Protein AF-A0A3C1RL26-F1 (afdb_monomer)

Sequence (50 aa):
AAIVDVNDLKAVKILAATSGLSTALIEQALRSNPAGNADEQTPLVLIRPL

Secondary structure (DSSP, 8-state):
-EEEEE-TTS-EEEEEE-TT--HHHHHHHHTT-TT--SSS-S--------

Foldseek 3Di:
DWDWDADQVQDIGTPDDDPPDDPVQVSVVCSRVVVDPDPNPDDDDDRDDD

pLDDT: mean 91.25, std 6.73, range [61.44, 96.69]

Mean predicted aligned error: 3.35 Å

Solvent-accessible surface area (backbone atoms only — not comparable to full-atom values): 3409 Å² total; per-residue (Å²): 109,69,46,69,52,64,37,85,85,47,49,64,45,78,78,46,66,48,88,90,64,65,60,69,58,53,44,66,71,41,30,75,30,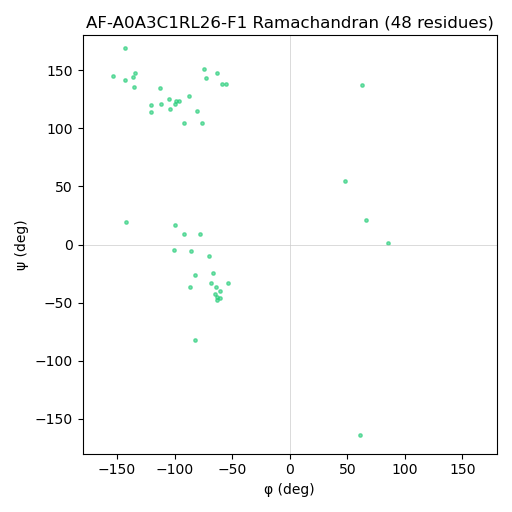80,81,54,62,78,95,67,50,88,72,89,86,85,87,78,86,130

Radius of gyration: 10.5 Å; Cα contacts (8 Å, |Δi|>4): 51; chains: 1; bounding box: 21×24×31 Å

Structure (mmCIF, N/CA/C/O backbone):
data_AF-A0A3C1RL26-F1
#
_entry.id   AF-A0A3C1RL26-F1
#
loop_
_atom_site.group_PDB
_atom_site.id
_atom_site.type_symbol
_atom_site.label_atom_id
_atom_site.label_alt_id
_atom_site.label_comp_id
_atom_site.label_asym_id
_atom_site.label_entity_id
_atom_site.label_seq_id
_atom_site.pdbx_PDB_ins_code
_atom_site.Cartn_x
_atom_site.Cartn_y
_atom_site.Cartn_z
_atom_site.occupancy
_atom_site.B_iso_or_equiv
_atom_site.auth_seq_id
_atom_site.auth_comp_id
_atom_site.auth_asym_id
_atom_site.auth_atom_id
_atom_site.pdbx_PDB_model_num
ATOM 1 N N . ALA A 1 1 ? -8.810 1.205 6.441 1.00 93.31 1 ALA A N 1
ATOM 2 C CA . ALA A 1 1 ? -8.153 1.326 5.124 1.00 93.31 1 ALA A CA 1
ATOM 3 C C . ALA A 1 1 ? -6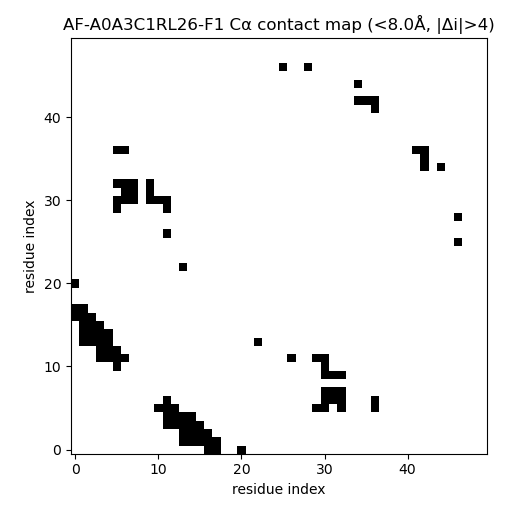.918 2.215 5.246 1.00 93.31 1 ALA A C 1
ATOM 5 O O . ALA A 1 1 ? -6.814 2.956 6.221 1.00 93.31 1 ALA A O 1
ATOM 6 N N . ALA A 1 2 ? -5.994 2.143 4.293 1.00 96.44 2 ALA A N 1
ATOM 7 C CA . ALA A 1 2 ? -4.833 3.023 4.236 1.00 96.44 2 ALA A CA 1
ATOM 8 C C . ALA A 1 2 ? -4.645 3.546 2.810 1.00 96.44 2 ALA A C 1
ATOM 10 O O . ALA A 1 2 ? -4.967 2.844 1.854 1.00 96.44 2 ALA A O 1
ATOM 11 N N . ILE A 1 3 ? -4.142 4.772 2.694 1.00 95.88 3 ILE A N 1
ATOM 12 C CA . ILE A 1 3 ? -3.676 5.366 1.442 1.00 95.88 3 ILE A CA 1
ATOM 13 C C . ILE A 1 3 ? -2.156 5.349 1.507 1.00 95.88 3 ILE A C 1
ATOM 15 O O . ILE A 1 3 ? -1.564 5.844 2.472 1.00 95.88 3 ILE A O 1
ATOM 19 N N . VAL A 1 4 ? -1.535 4.749 0.500 1.00 94.56 4 VAL A N 1
ATOM 20 C CA . VAL A 1 4 ? -0.107 4.450 0.497 1.00 94.56 4 VAL A CA 1
ATOM 21 C C . VAL A 1 4 ? 0.472 4.842 -0.853 1.00 94.56 4 VAL A C 1
ATOM 23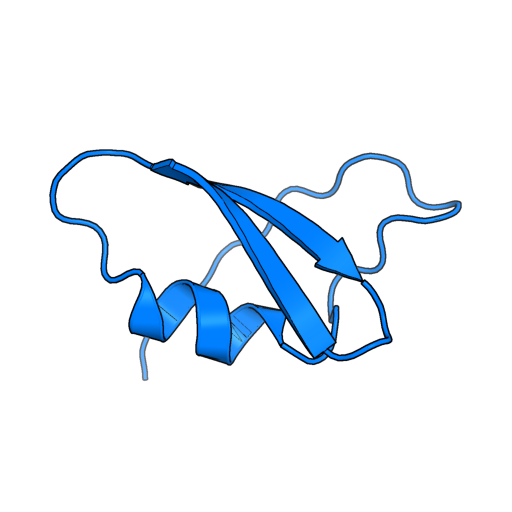 O O . VAL A 1 4 ? -0.129 4.561 -1.885 1.00 94.56 4 VAL A O 1
ATOM 26 N N . ASP A 1 5 ? 1.624 5.494 -0.820 1.00 93.31 5 ASP A N 1
ATOM 27 C CA . ASP A 1 5 ? 2.469 5.753 -1.979 1.00 93.31 5 ASP A CA 1
ATOM 28 C C . ASP A 1 5 ? 3.591 4.708 -1.999 1.00 93.31 5 ASP A C 1
ATOM 30 O O . ASP A 1 5 ? 4.290 4.511 -1.000 1.00 93.31 5 ASP A O 1
ATOM 34 N N . VAL A 1 6 ? 3.699 3.973 -3.102 1.00 93.44 6 VAL A N 1
ATOM 35 C CA . VAL A 1 6 ? 4.579 2.811 -3.255 1.00 93.44 6 VAL A CA 1
ATOM 36 C C . VAL A 1 6 ? 5.269 2.899 -4.606 1.00 93.44 6 VAL A C 1
ATOM 38 O O . VAL A 1 6 ? 4.673 3.347 -5.581 1.00 93.44 6 VAL A O 1
ATOM 41 N N . ASN A 1 7 ? 6.529 2.473 -4.662 1.00 90.81 7 ASN A N 1
ATOM 42 C CA . ASN A 1 7 ? 7.287 2.406 -5.904 1.00 90.81 7 ASN A CA 1
ATO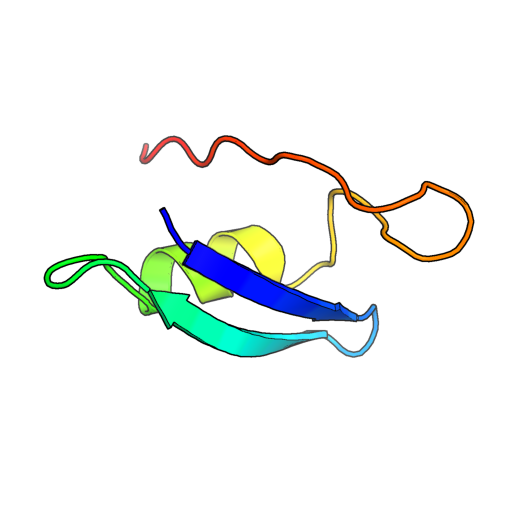M 43 C C . ASN A 1 7 ? 8.220 1.188 -5.949 1.00 90.81 7 ASN A C 1
ATOM 45 O O . ASN A 1 7 ? 8.486 0.528 -4.939 1.00 90.81 7 ASN A O 1
ATOM 49 N N . ASP A 1 8 ? 8.777 0.933 -7.131 1.00 90.38 8 ASP A N 1
ATOM 50 C CA . ASP A 1 8 ? 9.622 -0.236 -7.410 1.00 90.38 8 ASP A CA 1
ATOM 51 C C . ASP A 1 8 ? 10.999 -0.177 -6.720 1.00 90.38 8 ASP A C 1
ATOM 53 O O . ASP A 1 8 ? 11.716 -1.177 -6.645 1.00 90.38 8 ASP A O 1
ATOM 57 N N . LEU A 1 9 ? 11.359 0.972 -6.129 1.00 91.25 9 LEU A N 1
ATOM 58 C CA . LEU A 1 9 ? 12.554 1.132 -5.289 1.00 91.25 9 LEU A CA 1
ATOM 59 C C . LEU A 1 9 ? 12.359 0.566 -3.874 1.00 91.25 9 LEU A C 1
ATOM 61 O O . LEU A 1 9 ? 13.220 0.741 -3.010 1.00 91.25 9 LEU A O 1
ATOM 65 N N . LYS A 1 10 ? 11.248 -0.139 -3.635 1.00 89.00 10 LYS A N 1
ATOM 66 C CA . LYS A 1 10 ? 10.870 -0.741 -2.350 1.00 89.00 10 LYS A CA 1
ATOM 67 C C . LYS A 1 10 ? 10.578 0.274 -1.251 1.00 89.00 10 LYS A C 1
ATOM 69 O O . LYS A 1 10 ? 10.642 -0.073 -0.067 1.00 89.00 10 LYS A O 1
ATOM 74 N N . ALA A 1 11 ? 10.267 1.510 -1.631 1.00 91.50 11 ALA A N 1
ATOM 75 C CA . ALA A 1 11 ? 9.816 2.527 -0.702 1.00 91.50 11 ALA A CA 1
ATOM 76 C C . ALA A 1 11 ? 8.295 2.434 -0.552 1.00 91.50 11 ALA A C 1
ATOM 78 O O . ALA A 1 11 ? 7.563 2.453 -1.540 1.00 91.50 11 ALA A O 1
ATOM 79 N N . VAL A 1 12 ? 7.837 2.346 0.696 1.00 94.88 12 VAL A N 1
ATOM 80 C CA . VAL A 1 12 ? 6.418 2.369 1.057 1.00 94.88 12 VAL A CA 1
ATOM 81 C C . VAL A 1 12 ? 6.200 3.550 1.989 1.00 94.88 12 VAL A C 1
ATOM 83 O O . VAL A 1 12 ? 6.810 3.625 3.054 1.00 94.88 12 VAL A O 1
ATOM 86 N N . LYS A 1 13 ? 5.338 4.484 1.592 1.00 95.56 13 LYS A N 1
ATOM 87 C CA . LYS A 1 13 ? 5.003 5.672 2.372 1.00 95.56 13 LYS A CA 1
ATOM 88 C C . LYS A 1 13 ? 3.511 5.697 2.665 1.00 95.56 13 LYS A C 1
ATOM 90 O O . LYS A 1 13 ? 2.686 5.872 1.775 1.00 95.56 13 LYS A O 1
ATOM 95 N N . ILE A 1 14 ? 3.156 5.567 3.938 1.00 95.50 14 ILE A N 1
ATOM 96 C CA . ILE A 1 14 ? 1.762 5.641 4.382 1.00 95.50 14 ILE A CA 1
ATOM 97 C C . ILE A 1 14 ? 1.365 7.117 4.494 1.00 95.50 14 ILE A C 1
ATOM 99 O O . ILE A 1 14 ? 1.910 7.850 5.316 1.00 95.50 14 ILE A O 1
ATOM 103 N N . LEU A 1 15 ? 0.425 7.557 3.654 1.00 95.81 15 LEU A N 1
ATOM 104 C CA . LEU A 1 15 ? -0.075 8.938 3.633 1.00 95.81 15 LEU A CA 1
ATOM 105 C C . LEU A 1 15 ? -1.215 9.141 4.634 1.00 95.81 15 LEU A C 1
ATOM 107 O O . LEU A 1 15 ? -1.318 10.188 5.266 1.00 95.81 15 LEU A O 1
ATOM 111 N N . ALA A 1 16 ? -2.065 8.125 4.780 1.00 96.62 16 ALA A N 1
ATOM 112 C CA . ALA A 1 16 ? -3.133 8.083 5.766 1.00 96.62 16 ALA A CA 1
ATOM 113 C C . ALA A 1 16 ? -3.460 6.631 6.117 1.00 96.62 16 ALA A C 1
ATOM 115 O O . ALA A 1 16 ? -3.439 5.754 5.254 1.00 96.62 16 ALA A O 1
ATOM 116 N N . ALA A 1 17 ? -3.815 6.375 7.371 1.00 96.62 17 ALA A N 1
ATOM 117 C CA . ALA A 1 17 ? -4.270 5.068 7.819 1.00 96.62 17 ALA A CA 1
ATOM 118 C C . ALA A 1 17 ? -5.376 5.226 8.861 1.00 96.62 17 ALA A C 1
ATOM 120 O O . ALA A 1 17 ? -5.324 6.108 9.715 1.00 96.62 17 ALA A O 1
ATOM 121 N N . THR A 1 18 ? -6.377 4.348 8.802 1.00 96.69 18 THR A N 1
ATOM 122 C CA . THR A 1 18 ? -7.320 4.177 9.910 1.00 96.69 18 THR A CA 1
ATOM 123 C C . THR A 1 18 ? -6.560 3.775 11.177 1.00 96.69 18 THR A C 1
ATOM 125 O O . THR A 1 18 ? -5.668 2.925 11.121 1.00 96.69 18 THR A O 1
ATOM 128 N N . SER A 1 19 ? -6.929 4.357 12.320 1.00 95.69 19 SER A N 1
ATOM 129 C CA . SER A 1 19 ? -6.316 4.050 13.615 1.00 95.69 19 SER A CA 1
ATOM 130 C C . SER A 1 19 ? -6.376 2.555 13.941 1.00 95.69 19 SER A C 1
ATOM 132 O O . SER A 1 19 ? -7.398 1.907 13.724 1.00 95.69 19 SER A O 1
ATOM 134 N N . GLY A 1 20 ? -5.278 2.018 14.481 1.00 93.44 20 GLY A N 1
ATOM 135 C CA . GLY A 1 20 ? -5.167 0.610 14.880 1.00 93.44 20 GLY A CA 1
ATOM 136 C C . GLY A 1 20 ? -4.756 -0.361 13.766 1.00 93.44 20 GLY A C 1
ATOM 137 O O . GLY A 1 20 ? -4.652 -1.557 14.026 1.00 93.44 20 GLY A O 1
ATOM 138 N N . LEU A 1 21 ? -4.496 0.114 12.541 1.00 94.25 21 LEU A N 1
ATOM 139 C CA . LEU A 1 21 ? -3.926 -0.726 11.482 1.00 94.25 21 LEU A CA 1
ATOM 140 C C . LEU A 1 21 ? -2.444 -1.036 11.729 1.00 94.25 21 LEU A C 1
ATOM 142 O O . LEU A 1 21 ? -1.676 -0.174 12.154 1.00 94.25 21 LEU A O 1
ATOM 146 N N . SER A 1 22 ? -2.031 -2.258 11.384 1.00 94.44 22 SER A N 1
ATOM 147 C CA . SER A 1 22 ? -0.620 -2.654 11.392 1.00 94.44 22 SER A CA 1
ATOM 148 C C . SER A 1 22 ? 0.107 -2.064 10.184 1.00 94.44 22 SER A C 1
ATOM 150 O O . SER A 1 22 ? -0.044 -2.546 9.060 1.00 94.44 22 SER A O 1
ATOM 152 N N . THR A 1 23 ? 0.914 -1.027 10.413 1.00 93.94 23 THR A N 1
ATOM 153 C CA . THR A 1 23 ? 1.756 -0.419 9.371 1.00 93.94 23 THR A CA 1
ATOM 154 C C . THR A 1 23 ? 2.814 -1.392 8.862 1.00 93.94 23 THR A C 1
ATOM 156 O O . THR A 1 23 ? 3.044 -1.455 7.661 1.00 93.94 23 THR A O 1
ATOM 159 N N . ALA A 1 24 ? 3.370 -2.232 9.740 1.00 94.69 24 ALA A N 1
ATOM 160 C CA . ALA A 1 24 ? 4.351 -3.251 9.371 1.00 94.69 24 ALA A CA 1
ATOM 161 C C . ALA A 1 24 ? 3.791 -4.270 8.364 1.00 94.69 24 ALA A C 1
ATOM 163 O O . ALA A 1 24 ? 4.476 -4.639 7.412 1.00 94.69 24 ALA A O 1
ATOM 164 N N . LEU A 1 25 ? 2.530 -4.689 8.534 1.00 94.94 25 LEU A N 1
ATOM 165 C CA . LEU A 1 25 ? 1.867 -5.581 7.578 1.00 94.94 25 LEU A CA 1
ATOM 166 C C . LEU A 1 25 ? 1.691 -4.902 6.212 1.00 94.94 25 LEU A C 1
ATOM 168 O O . LEU A 1 25 ? 1.925 -5.527 5.181 1.00 94.94 25 LEU A O 1
ATOM 172 N N . ILE A 1 26 ?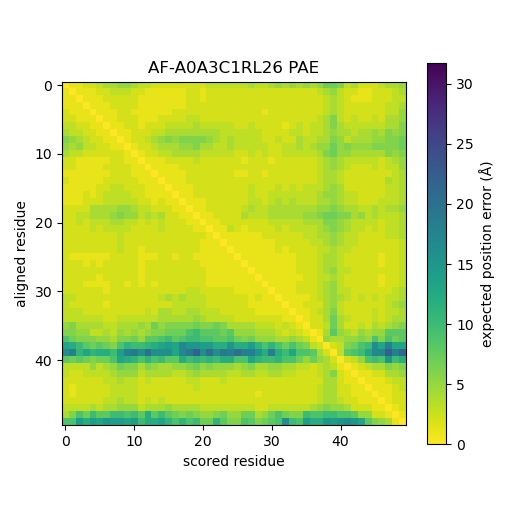 1.287 -3.628 6.209 1.00 94.94 26 ILE A N 1
ATOM 173 C CA . ILE A 1 26 ? 1.101 -2.835 4.986 1.00 94.94 26 ILE A CA 1
ATOM 174 C C . ILE A 1 26 ? 2.437 -2.674 4.250 1.00 94.94 26 ILE A C 1
ATOM 176 O O . ILE A 1 26 ? 2.512 -2.935 3.051 1.00 94.94 26 ILE A O 1
ATOM 180 N N . GLU A 1 27 ? 3.496 -2.299 4.969 1.00 95.19 27 GLU A N 1
ATOM 181 C CA . GLU A 1 27 ? 4.844 -2.152 4.419 1.00 95.19 27 GLU A CA 1
ATOM 182 C C . GLU A 1 27 ? 5.364 -3.463 3.838 1.00 95.19 27 GLU A C 1
ATOM 184 O O . GLU A 1 27 ? 5.854 -3.483 2.711 1.00 95.19 27 GLU A O 1
ATOM 189 N N . GLN A 1 28 ? 5.212 -4.574 4.562 1.00 95.06 28 GLN A N 1
ATOM 190 C CA . GLN A 1 28 ? 5.644 -5.882 4.083 1.00 95.06 28 GLN A CA 1
ATOM 191 C C . GLN A 1 28 ? 4.881 -6.314 2.825 1.00 95.06 28 GLN A C 1
ATOM 193 O O . GLN A 1 28 ? 5.502 -6.789 1.875 1.00 95.06 28 GLN A O 1
ATOM 198 N N . ALA A 1 29 ? 3.557 -6.143 2.810 1.00 94.81 29 ALA A N 1
ATOM 199 C CA . ALA A 1 29 ? 2.706 -6.576 1.706 1.00 94.81 29 ALA A CA 1
ATOM 200 C C . ALA A 1 29 ? 2.928 -5.762 0.423 1.00 94.81 29 ALA A C 1
ATOM 202 O O . ALA A 1 29 ? 2.807 -6.305 -0.672 1.00 94.81 29 ALA A O 1
ATOM 203 N N . LEU A 1 30 ? 3.252 -4.471 0.546 1.00 94.88 30 LEU A N 1
ATOM 204 C CA . LEU A 1 30 ? 3.37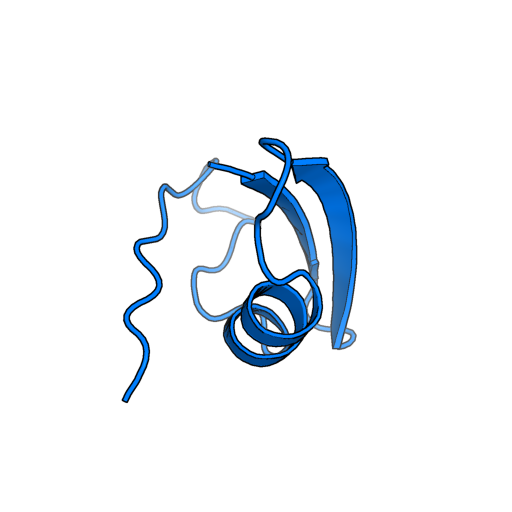9 -3.569 -0.599 1.00 94.88 30 LEU A CA 1
ATOM 205 C C . LEU A 1 30 ? 4.828 -3.313 -1.030 1.00 94.88 30 LEU A C 1
ATOM 207 O O . LEU A 1 30 ? 5.043 -2.676 -2.053 1.00 94.88 30 LEU A O 1
ATOM 211 N N . ARG A 1 31 ? 5.837 -3.829 -0.314 1.00 94.75 31 ARG A N 1
ATOM 212 C CA . ARG A 1 31 ? 7.260 -3.527 -0.564 1.00 94.75 31 ARG A CA 1
ATOM 213 C C . ARG A 1 31 ? 7.726 -3.756 -2.003 1.00 94.75 31 ARG A C 1
ATOM 215 O O . ARG A 1 31 ? 8.639 -3.079 -2.450 1.00 94.75 31 ARG A O 1
ATOM 222 N N . SER A 1 32 ? 7.176 -4.738 -2.707 1.00 93.38 32 SER A N 1
ATOM 223 C CA . SER A 1 32 ? 7.551 -5.037 -4.095 1.00 93.38 32 SER A CA 1
ATOM 224 C C . SER A 1 32 ? 6.697 -4.310 -5.135 1.00 93.38 32 SER A C 1
ATOM 226 O O . SER A 1 32 ? 6.771 -4.676 -6.299 1.00 93.38 32 SER A O 1
ATOM 228 N N . ASN A 1 33 ? 5.854 -3.362 -4.715 1.00 92.88 33 ASN A N 1
ATOM 229 C CA . ASN A 1 33 ? 4.846 -2.710 -5.548 1.00 92.88 33 ASN A CA 1
ATOM 230 C C . ASN A 1 33 ?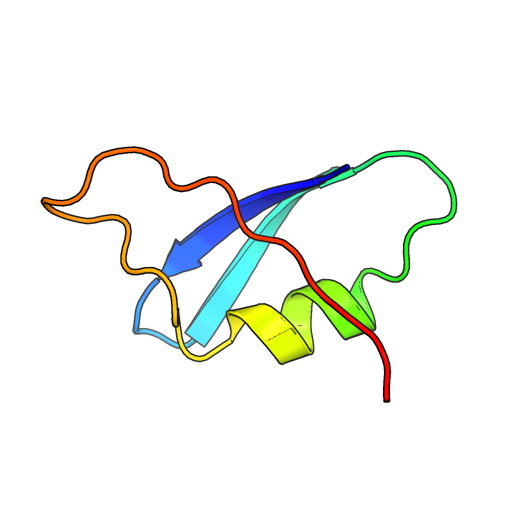 3.992 -3.700 -6.376 1.00 92.88 33 ASN A C 1
ATOM 232 O O . ASN A 1 33 ? 3.930 -3.604 -7.598 1.00 92.88 33 ASN A O 1
ATOM 236 N N . PRO A 1 34 ? 3.343 -4.697 -5.742 1.00 91.88 34 PRO A N 1
ATOM 237 C CA . PRO A 1 34 ? 2.746 -5.822 -6.467 1.00 91.88 34 PRO A CA 1
ATOM 238 C C . PRO A 1 34 ? 1.568 -5.437 -7.367 1.00 91.88 34 PRO A C 1
ATOM 240 O O . PRO A 1 34 ? 1.250 -6.179 -8.290 1.00 91.88 34 PRO A O 1
ATOM 243 N N . ALA A 1 35 ? 0.887 -4.332 -7.061 1.00 90.94 35 ALA A N 1
ATOM 244 C CA . ALA A 1 35 ? -0.265 -3.893 -7.832 1.00 90.94 35 ALA A CA 1
ATOM 245 C C . ALA A 1 35 ? 0.134 -3.124 -9.095 1.00 90.94 35 ALA A C 1
ATOM 247 O O . ALA A 1 35 ? -0.651 -3.134 -10.035 1.00 90.94 35 ALA A O 1
ATOM 248 N N . GLY A 1 36 ? 1.314 -2.483 -9.093 1.00 88.31 36 GLY A N 1
ATOM 249 C CA . GLY A 1 36 ? 1.678 -1.485 -10.093 1.00 88.31 36 GLY A CA 1
ATOM 250 C C . GLY A 1 36 ? 0.743 -0.268 -10.044 1.00 88.31 36 GLY A C 1
ATOM 251 O O . GLY A 1 36 ? -0.462 -0.370 -9.822 1.00 88.31 36 GLY A O 1
ATOM 252 N N . ASN A 1 37 ? 1.296 0.935 -10.147 1.00 84.44 37 ASN A N 1
ATOM 253 C CA . ASN A 1 37 ? 0.510 2.174 -10.084 1.00 84.44 37 ASN A CA 1
ATOM 254 C C . ASN A 1 37 ? 1.019 3.243 -11.061 1.00 84.44 37 ASN A C 1
ATOM 256 O O . ASN A 1 37 ? 0.747 4.426 -10.867 1.00 84.44 37 ASN A O 1
ATOM 260 N N . ALA A 1 38 ? 1.786 2.830 -12.079 1.00 79.50 38 ALA A N 1
ATOM 261 C CA . ALA A 1 38 ? 2.369 3.716 -13.086 1.00 79.50 38 ALA A CA 1
ATOM 262 C C . ALA A 1 38 ? 1.351 4.039 -14.195 1.00 79.50 38 ALA A C 1
ATOM 264 O O . ALA A 1 38 ? 0.673 5.062 -14.131 1.00 79.50 38 ALA A O 1
ATOM 265 N N . ASP A 1 39 ? 1.189 3.145 -15.173 1.00 73.38 39 ASP A N 1
ATOM 266 C CA . ASP A 1 39 ? 0.224 3.312 -16.273 1.00 73.38 39 ASP A CA 1
ATOM 267 C C . ASP A 1 39 ? -1.188 2.799 -15.904 1.00 73.38 39 ASP A C 1
ATOM 269 O O . ASP A 1 39 ? -2.150 2.969 -16.653 1.00 73.38 39 ASP A O 1
ATOM 273 N N . GLU A 1 40 ? -1.330 2.179 -14.729 1.00 61.44 40 GLU A N 1
ATOM 274 C CA . GLU A 1 40 ? -2.455 1.308 -14.345 1.00 61.44 40 GLU A CA 1
ATOM 275 C C . GLU A 1 40 ? -3.528 1.995 -13.477 1.00 61.44 40 GLU A C 1
ATOM 277 O O . GLU A 1 40 ? -4.389 1.333 -12.898 1.00 61.44 40 GLU A O 1
ATOM 282 N N . GLN A 1 41 ? -3.541 3.333 -13.430 1.00 81.00 41 GLN A N 1
ATOM 283 C CA . GLN A 1 41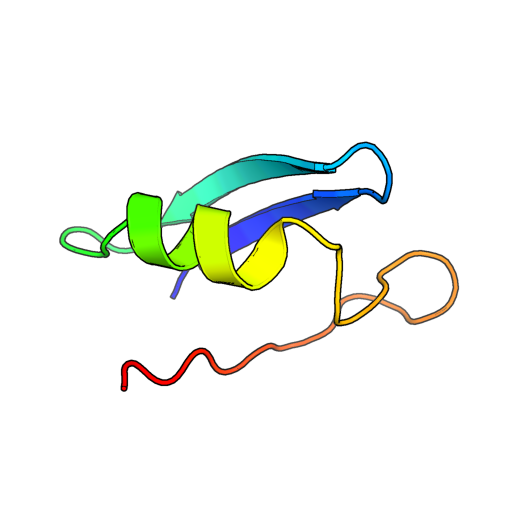 ? -4.403 4.128 -12.537 1.00 81.00 41 GLN A CA 1
ATOM 284 C C . GLN A 1 41 ? -4.129 3.832 -11.044 1.00 81.0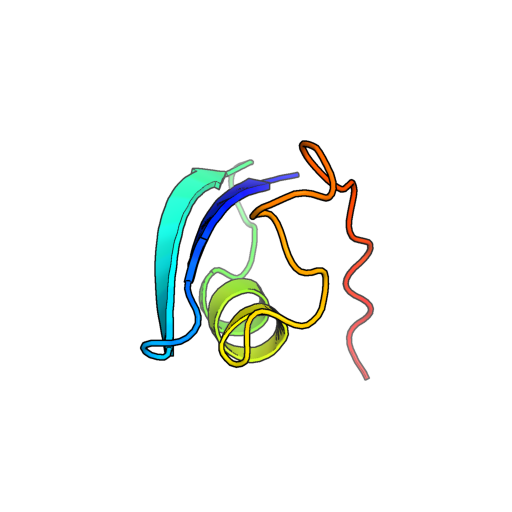0 41 GLN A C 1
ATOM 286 O O . GLN A 1 41 ? -3.077 3.311 -10.683 1.00 81.00 41 GLN A O 1
ATOM 291 N N . THR A 1 42 ? -5.039 4.231 -10.146 1.00 87.69 42 THR A N 1
ATOM 292 C CA . THR A 1 42 ? -4.909 3.999 -8.697 1.00 87.69 42 THR A CA 1
ATOM 293 C C . THR A 1 42 ? -5.598 2.685 -8.311 1.00 87.69 42 THR A C 1
ATOM 295 O O . THR A 1 42 ? -6.832 2.661 -8.230 1.00 87.69 42 THR A O 1
ATOM 298 N N . PRO A 1 43 ? -4.858 1.594 -8.044 1.00 90.06 43 PRO A N 1
ATOM 299 C CA . PRO A 1 43 ? -5.462 0.309 -7.716 1.00 90.06 43 PRO A CA 1
ATOM 300 C C . PRO A 1 43 ? -6.046 0.283 -6.296 1.00 90.06 43 PRO A C 1
ATOM 302 O O . PRO A 1 43 ? -5.543 0.920 -5.368 1.00 90.06 43 PRO A O 1
ATOM 305 N N . LEU A 1 44 ? -7.084 -0.535 -6.104 1.00 93.00 44 LEU A N 1
ATOM 306 C CA . LEU A 1 44 ? -7.582 -0.925 -4.784 1.00 93.00 44 LEU A CA 1
ATOM 307 C C . LEU A 1 44 ? -7.042 -2.312 -4.429 1.00 93.00 44 LEU A C 1
ATOM 309 O O . LEU A 1 44 ? -7.308 -3.286 -5.130 1.00 93.00 44 LEU A O 1
ATOM 313 N N . VAL A 1 45 ? -6.309 -2.407 -3.320 1.00 93.50 45 VAL A N 1
ATOM 314 C CA . VAL A 1 45 ? -5.635 -3.641 -2.890 1.00 93.50 45 VAL A CA 1
ATOM 315 C C . VAL A 1 45 ? -6.270 -4.187 -1.610 1.00 93.50 45 VAL A C 1
ATOM 317 O O . VAL A 1 45 ? -6.494 -3.445 -0.652 1.00 93.50 45 VAL A O 1
ATOM 320 N N . LEU A 1 46 ? -6.519 -5.501 -1.568 1.00 94.75 46 LEU A N 1
ATOM 321 C CA . LEU A 1 46 ? -6.934 -6.223 -0.362 1.00 94.75 46 LEU A CA 1
ATOM 322 C C . LEU A 1 46 ? -5.754 -7.026 0.202 1.00 94.75 46 LEU A C 1
ATOM 324 O O . LEU A 1 46 ? -5.284 -7.967 -0.431 1.00 94.75 46 LEU A O 1
ATOM 328 N N . ILE A 1 47 ? -5.313 -6.687 1.415 1.00 93.38 47 ILE A N 1
ATOM 329 C CA . ILE A 1 47 ? -4.260 -7.418 2.134 1.00 93.38 47 ILE A CA 1
ATOM 330 C C . ILE A 1 47 ? -4.921 -8.413 3.091 1.00 93.38 47 ILE A C 1
ATOM 332 O O . ILE A 1 47 ? -5.713 -8.019 3.949 1.00 93.38 47 ILE A O 1
ATOM 336 N N . ARG A 1 48 ? -4.588 -9.701 2.957 1.00 92.44 48 ARG A N 1
ATOM 337 C CA . ARG A 1 48 ? -5.059 -10.775 3.841 1.00 92.44 48 ARG A CA 1
ATOM 338 C C . ARG A 1 48 ? -3.881 -11.319 4.665 1.00 92.44 48 ARG A C 1
ATOM 340 O O . ARG A 1 48 ? -2.924 -11.789 4.055 1.00 92.44 48 ARG A O 1
ATOM 347 N N . PRO A 1 49 ? -3.930 -11.262 6.009 1.00 82.31 49 PRO A N 1
ATOM 348 C CA . PRO A 1 49 ? -2.950 -11.932 6.864 1.00 82.31 49 PRO A CA 1
ATOM 349 C C . PRO A 1 49 ? -3.009 -13.455 6.675 1.00 82.31 49 PRO A C 1
ATOM 351 O O . PRO A 1 49 ? -4.089 -13.987 6.402 1.00 82.31 49 PRO A O 1
ATOM 354 N N . LEU A 1 50 ? -1.864 -14.129 6.810 1.00 75.81 50 LEU A N 1
ATOM 355 C CA . LEU A 1 50 ? -1.780 -15.594 6.872 1.00 75.81 50 LEU A CA 1
ATOM 356 C C . LEU A 1 50 ? -2.181 -16.115 8.254 1.00 75.81 50 LEU A C 1
ATOM 358 O O . LEU A 1 50 ? -1.881 -15.412 9.247 1.00 75.81 50 LEU A O 1
#